Protein AF-A0A3L7QTV2-F1 (afdb_monomer_lite)

Foldseek 3Di:
DWDWDDDDVQWTWIDDVPQIAIDGNDPDDDPVRVVVRCVSVVHDPVNVVVVVVD

Sequence (54 aa):
GFILLRQKGSHIILRRGPMGCVVPNHREIKMGTLSGILKQAGVSAEEFIETLRK

Secondary structure (DSSP, 8-state):
--EEEEEETTEEEEEETTEEEEEE--SS--HHHHHHHHHHHT--HHHHHHHHT-

pLDDT: mean 93.71, std 4.84, range [63.09, 97.19]

Radius of gyration: 11.31 Å; chains: 1; bounding box: 26×19×24 Å

Structure (mmCIF, N/CA/C/O backbone):
data_AF-A0A3L7QTV2-F1
#
_entry.id   AF-A0A3L7QTV2-F1
#
loop_
_atom_site.group_PDB
_atom_site.id
_atom_site.type_symbol
_atom_site.label_atom_id
_atom_site.label_alt_id
_atom_site.label_comp_id
_atom_site.label_asym_id
_atom_site.label_entity_id
_atom_site.label_seq_id
_atom_site.pdbx_PDB_ins_code
_atom_site.Cartn_x
_atom_site.Cartn_y
_atom_site.Cartn_z
_atom_site.occupancy
_atom_site.B_iso_or_equiv
_atom_site.auth_seq_id
_atom_site.auth_comp_id
_atom_site.auth_asym_id
_atom_site.auth_atom_id
_atom_site.pdbx_PDB_model_num
ATOM 1 N N . GLY A 1 1 ? -8.619 -6.406 -7.536 1.00 86.75 1 GLY A N 1
ATOM 2 C CA . GLY A 1 1 ? -7.579 -6.540 -6.493 1.00 86.75 1 GLY A CA 1
ATOM 3 C C . GLY A 1 1 ? -6.271 -5.913 -6.946 1.00 86.75 1 GLY A C 1
ATOM 4 O O . GLY A 1 1 ? -6.244 -5.322 -8.023 1.00 86.75 1 GLY A O 1
ATOM 5 N N . PHE A 1 2 ? -5.214 -6.020 -6.137 1.00 93.94 2 PHE A N 1
ATOM 6 C CA . PHE A 1 2 ? -3.847 -5.677 -6.549 1.00 93.94 2 PHE A CA 1
ATOM 7 C C . PHE A 1 2 ? -3.224 -6.837 -7.338 1.00 93.94 2 PHE A C 1
ATOM 9 O O . PHE A 1 2 ? -3.403 -7.992 -6.967 1.00 93.94 2 PHE A O 1
ATOM 16 N N . ILE A 1 3 ? -2.492 -6.526 -8.405 1.00 96.19 3 ILE A N 1
ATOM 17 C CA . ILE A 1 3 ? -1.684 -7.473 -9.180 1.00 96.19 3 ILE A CA 1
ATOM 18 C C . ILE A 1 3 ? -0.201 -7.202 -8.941 1.00 96.19 3 ILE A C 1
ATOM 20 O O . ILE A 1 3 ? 0.206 -6.044 -8.820 1.00 96.19 3 ILE A O 1
ATOM 24 N N . LEU A 1 4 ? 0.611 -8.255 -8.884 1.00 96.12 4 LEU A N 1
ATOM 25 C CA . LEU A 1 4 ? 2.063 -8.133 -8.809 1.00 96.12 4 LEU A CA 1
ATOM 26 C C . LEU A 1 4 ? 2.621 -7.801 -10.195 1.00 96.12 4 LEU A C 1
ATOM 28 O O . LEU A 1 4 ? 2.340 -8.506 -11.158 1.00 96.12 4 LEU A O 1
ATOM 32 N N . LEU A 1 5 ? 3.405 -6.725 -10.293 1.00 96.38 5 LEU A N 1
ATOM 33 C CA . LEU A 1 5 ? 4.065 -6.333 -11.540 1.00 96.38 5 LEU A CA 1
ATOM 34 C C . LEU A 1 5 ? 5.503 -6.841 -11.606 1.00 96.38 5 LEU A C 1
ATOM 36 O O . LEU A 1 5 ? 5.895 -7.470 -12.582 1.00 96.38 5 LEU A O 1
ATOM 40 N N . ARG A 1 6 ? 6.311 -6.525 -10.587 1.00 96.06 6 ARG A N 1
ATOM 41 C CA . ARG A 1 6 ? 7.712 -6.954 -10.484 1.00 96.06 6 ARG A CA 1
ATOM 42 C C . ARG A 1 6 ? 8.227 -6.802 -9.059 1.00 96.06 6 ARG A C 1
ATOM 44 O O . ARG A 1 6 ? 7.665 -6.048 -8.266 1.00 96.06 6 ARG A O 1
ATOM 51 N N . GLN A 1 7 ? 9.355 -7.437 -8.777 1.00 97.12 7 GLN A N 1
ATOM 52 C CA . GLN A 1 7 ? 10.087 -7.290 -7.524 1.00 97.12 7 GLN A CA 1
ATOM 53 C C . GLN A 1 7 ? 11.535 -6.885 -7.816 1.00 97.12 7 GLN A C 1
ATOM 55 O O . GLN A 1 7 ? 12.165 -7.433 -8.719 1.00 97.12 7 GLN A O 1
ATOM 60 N N . LYS A 1 8 ? 12.068 -5.920 -7.058 1.00 94.94 8 LYS A N 1
ATOM 61 C CA . LYS A 1 8 ? 13.491 -5.553 -7.082 1.00 94.94 8 LYS A CA 1
ATOM 62 C C . LYS A 1 8 ? 14.044 -5.631 -5.664 1.00 94.94 8 LYS A C 1
ATOM 64 O O . LYS A 1 8 ? 13.714 -4.804 -4.813 1.00 94.94 8 LYS A O 1
ATOM 69 N N . GLY A 1 9 ? 14.882 -6.635 -5.413 1.00 95.19 9 GLY A N 1
ATOM 70 C CA . GLY A 1 9 ? 15.346 -6.946 -4.062 1.00 95.19 9 GLY A CA 1
ATOM 71 C C . GLY A 1 9 ? 14.159 -7.231 -3.143 1.00 95.19 9 GLY A C 1
ATOM 72 O O . GLY A 1 9 ? 13.302 -8.051 -3.464 1.00 95.19 9 GLY A O 1
ATOM 73 N N . SER A 1 10 ? 14.076 -6.519 -2.023 1.00 94.81 10 SER A N 1
ATOM 74 C CA . SER A 1 10 ? 12.970 -6.657 -1.074 1.00 94.81 10 SER A CA 1
ATOM 75 C C . SER A 1 10 ? 11.747 -5.794 -1.396 1.00 94.81 10 SER A C 1
ATOM 77 O O . SER A 1 10 ? 10.777 -5.870 -0.664 1.00 94.81 10 SER A O 1
ATOM 79 N N . HIS A 1 11 ? 11.736 -4.987 -2.459 1.00 96.06 11 HIS A N 1
ATOM 80 C CA . HIS A 1 11 ? 10.579 -4.143 -2.782 1.00 96.06 11 HIS A CA 1
ATOM 81 C C . HIS A 1 11 ? 9.719 -4.781 -3.874 1.00 96.06 11 HIS A C 1
ATOM 83 O O . HIS A 1 11 ? 10.201 -5.046 -4.980 1.00 96.06 11 HIS A O 1
ATOM 89 N N . ILE A 1 12 ? 8.439 -4.995 -3.572 1.00 97.19 12 ILE A N 1
ATOM 90 C CA . ILE A 1 12 ? 7.430 -5.534 -4.487 1.00 97.19 12 ILE A CA 1
ATOM 91 C C . ILE A 1 12 ? 6.601 -4.377 -5.035 1.00 97.19 12 ILE A C 1
ATOM 93 O O . ILE A 1 12 ? 6.115 -3.536 -4.284 1.00 97.19 12 ILE A O 1
ATOM 97 N N . ILE A 1 13 ? 6.425 -4.338 -6.352 1.00 95.94 13 ILE A N 1
ATOM 98 C CA . ILE A 1 13 ? 5.590 -3.348 -7.027 1.00 95.94 13 ILE A CA 1
ATOM 99 C C . ILE A 1 13 ? 4.267 -4.009 -7.403 1.00 95.94 13 ILE A C 1
ATOM 101 O O . ILE A 1 13 ? 4.232 -4.978 -8.165 1.00 95.94 13 ILE A O 1
ATOM 105 N N . LEU A 1 14 ? 3.189 -3.454 -6.865 1.00 96.62 14 LEU A N 1
ATOM 106 C CA . LEU A 1 14 ? 1.807 -3.869 -7.040 1.00 96.62 14 LEU A CA 1
ATOM 107 C C . LEU A 1 14 ? 1.032 -2.814 -7.838 1.00 96.62 14 LEU A C 1
ATOM 109 O O . LEU A 1 14 ? 1.366 -1.629 -7.811 1.00 96.62 14 LEU A O 1
ATOM 113 N N . ARG A 1 15 ? -0.038 -3.223 -8.520 1.00 95.19 15 ARG A N 1
ATOM 114 C CA . ARG A 1 15 ? -0.932 -2.312 -9.248 1.00 95.19 15 ARG A CA 1
ATOM 115 C C . ARG A 1 15 ? -2.399 -2.679 -9.056 1.00 95.19 15 ARG A C 1
ATOM 117 O O . ARG A 1 15 ? -2.747 -3.849 -9.100 1.00 95.19 15 ARG A O 1
ATOM 124 N N . ARG A 1 16 ? -3.271 -1.686 -8.886 1.00 94.31 16 ARG A N 1
ATOM 125 C CA . ARG A 1 16 ? -4.736 -1.826 -8.865 1.00 94.31 16 ARG A CA 1
ATOM 126 C C . ARG A 1 16 ? -5.332 -0.769 -9.793 1.00 94.31 16 ARG A C 1
ATOM 128 O O . ARG A 1 16 ? -5.387 0.405 -9.442 1.00 94.31 16 ARG A O 1
ATOM 135 N N . GLY A 1 17 ? -5.729 -1.167 -11.003 1.00 91.88 17 GLY A N 1
ATOM 136 C CA . GLY A 1 17 ? -6.169 -0.214 -12.031 1.00 91.88 17 GLY A CA 1
ATOM 137 C C . GLY A 1 17 ? -5.061 0.804 -12.361 1.00 91.88 17 GLY A C 1
ATOM 138 O O . GLY A 1 17 ? -3.953 0.380 -12.698 1.00 91.88 17 GLY A O 1
ATOM 139 N N . PRO A 1 18 ? -5.297 2.125 -12.274 1.00 90.31 18 PRO A N 1
ATOM 140 C CA . PRO A 1 18 ? -4.255 3.138 -12.471 1.00 90.31 18 PRO A CA 1
ATOM 141 C C . PRO A 1 18 ? -3.320 3.314 -11.258 1.00 90.31 18 PRO A C 1
ATOM 143 O O . PRO A 1 18 ? -2.274 3.941 -11.390 1.00 90.31 18 PRO A O 1
ATOM 146 N N . MET A 1 19 ? -3.660 2.764 -10.087 1.00 90.56 19 MET A N 1
ATOM 147 C CA . MET A 1 19 ? -2.892 2.962 -8.854 1.00 90.56 19 MET A CA 1
ATOM 148 C C . MET A 1 19 ? -1.710 1.993 -8.776 1.00 90.56 19 MET A C 1
ATOM 150 O O . MET A 1 19 ? -1.903 0.777 -8.806 1.00 90.56 19 MET A O 1
ATOM 154 N N . GLY A 1 20 ? -0.494 2.521 -8.639 1.00 92.12 20 GLY A N 1
ATOM 155 C CA . GLY A 1 20 ? 0.703 1.749 -8.301 1.00 92.12 20 GLY A CA 1
ATOM 156 C C . GLY A 1 20 ? 0.982 1.796 -6.799 1.00 92.12 20 GLY A C 1
ATOM 157 O O . GLY A 1 20 ? 0.778 2.829 -6.167 1.00 92.12 20 GLY A O 1
ATOM 158 N N . CYS A 1 21 ? 1.460 0.693 -6.227 1.00 95.00 21 CYS A N 1
ATOM 159 C CA . CYS A 1 21 ? 1.889 0.638 -4.837 1.00 95.00 21 CYS A CA 1
ATOM 160 C C . CYS A 1 21 ? 3.203 -0.134 -4.697 1.00 95.00 21 CYS A C 1
ATOM 162 O O . CYS A 1 21 ? 3.362 -1.194 -5.293 1.00 95.00 21 CYS A O 1
ATOM 164 N N . VAL A 1 22 ? 4.147 0.384 -3.912 1.00 95.25 22 VAL A N 1
ATOM 165 C CA . VAL A 1 22 ? 5.397 -0.314 -3.590 1.00 95.25 22 VAL A CA 1
ATOM 166 C C . VAL A 1 22 ? 5.354 -0.773 -2.142 1.00 95.25 22 VAL A C 1
ATOM 168 O O . VAL A 1 22 ? 5.172 0.044 -1.243 1.00 95.25 22 VAL A O 1
ATOM 171 N N . VAL A 1 23 ? 5.543 -2.072 -1.930 1.00 95.88 23 VAL A N 1
ATOM 172 C CA . VAL A 1 23 ? 5.499 -2.710 -0.615 1.00 95.88 23 VAL A CA 1
ATOM 173 C C . VAL A 1 23 ? 6.846 -3.387 -0.340 1.00 95.88 23 VAL A C 1
ATOM 175 O O . VAL A 1 23 ? 7.248 -4.270 -1.102 1.00 95.88 23 VAL A O 1
ATOM 178 N N . PRO A 1 24 ? 7.581 -2.988 0.710 1.00 96.38 24 PRO A N 1
ATOM 179 C CA . PRO A 1 24 ? 8.736 -3.736 1.185 1.00 96.38 24 PRO A CA 1
ATOM 180 C C . PRO A 1 24 ? 8.291 -5.089 1.758 1.00 96.38 24 PRO A C 1
ATOM 182 O O . PRO A 1 24 ? 7.382 -5.172 2.578 1.00 96.38 24 PRO A O 1
ATOM 185 N N . ASN A 1 25 ? 8.954 -6.151 1.326 1.00 95.75 25 ASN A N 1
ATOM 186 C CA . ASN A 1 25 ? 8.745 -7.528 1.746 1.00 95.75 25 ASN A CA 1
ATOM 187 C C . ASN A 1 25 ? 9.677 -7.872 2.913 1.00 95.75 25 ASN A C 1
ATOM 189 O O . ASN A 1 25 ? 10.650 -8.613 2.752 1.00 95.75 25 ASN A O 1
ATOM 193 N N . HIS A 1 26 ? 9.437 -7.248 4.064 1.00 93.88 26 HIS A N 1
ATOM 194 C CA . HIS A 1 26 ? 10.164 -7.510 5.309 1.00 93.88 26 HIS A CA 1
ATOM 195 C C . HIS A 1 26 ? 9.193 -8.059 6.356 1.00 93.88 26 HIS A C 1
ATOM 197 O O . HIS A 1 26 ? 7.996 -7.791 6.296 1.00 93.88 26 HIS A O 1
ATOM 203 N N . ARG A 1 27 ? 9.714 -8.801 7.341 1.00 93.69 27 ARG A N 1
ATOM 204 C CA . ARG A 1 27 ? 8.903 -9.361 8.436 1.00 93.69 27 ARG A CA 1
ATOM 205 C C . ARG A 1 27 ? 8.253 -8.281 9.305 1.00 93.69 27 ARG A C 1
ATOM 207 O O . ARG A 1 27 ? 7.155 -8.486 9.806 1.00 93.69 27 ARG A O 1
ATOM 214 N N . GLU A 1 28 ? 8.937 -7.157 9.492 1.00 95.31 28 GLU A N 1
ATOM 215 C CA . GLU A 1 28 ? 8.478 -6.041 10.312 1.00 95.31 28 GLU A CA 1
ATOM 216 C C . GLU A 1 28 ? 8.573 -4.744 9.514 1.00 95.31 28 GLU A C 1
ATOM 218 O O . GLU A 1 28 ? 9.594 -4.458 8.887 1.00 95.31 28 GLU A O 1
ATOM 223 N N . ILE A 1 29 ? 7.497 -3.959 9.544 1.00 94.81 29 ILE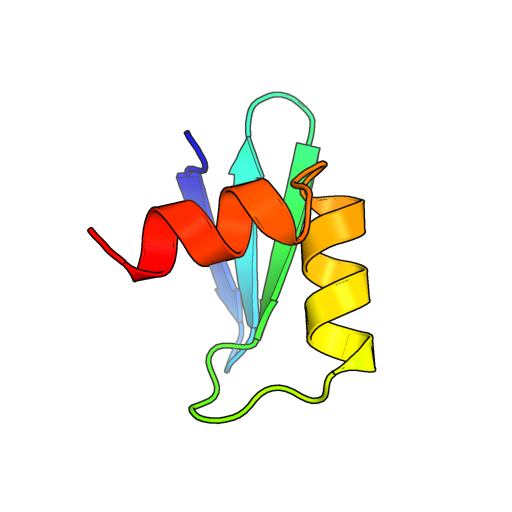 A N 1
ATOM 224 C CA . ILE A 1 29 ? 7.379 -2.694 8.825 1.00 94.81 29 ILE A CA 1
ATOM 225 C C . ILE A 1 29 ? 7.149 -1.578 9.836 1.00 94.81 29 ILE A C 1
ATOM 227 O O . ILE A 1 29 ? 6.252 -1.654 10.673 1.00 94.81 29 ILE A O 1
ATOM 231 N N . LYS A 1 30 ? 7.938 -0.504 9.733 1.00 95.44 30 LYS A N 1
ATOM 232 C CA . LYS A 1 30 ? 7.763 0.686 10.574 1.00 95.44 30 LYS A CA 1
ATOM 233 C C . LYS A 1 30 ? 6.36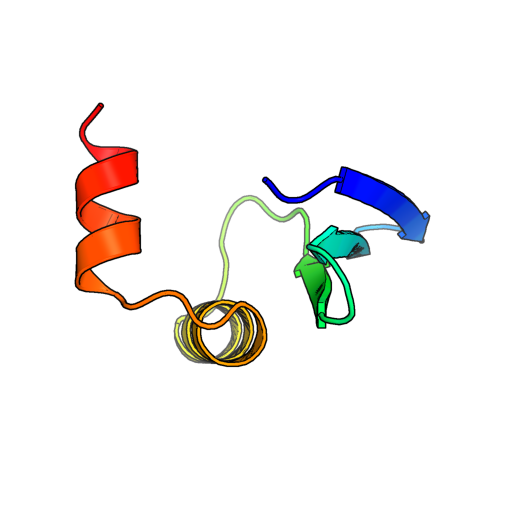2 1.273 10.380 1.00 95.44 30 LYS A C 1
ATOM 235 O O . LYS A 1 30 ? 5.889 1.373 9.249 1.00 95.44 30 LYS A O 1
ATOM 240 N N . MET A 1 31 ? 5.751 1.771 11.457 1.00 95.88 31 MET A N 1
ATOM 241 C CA . MET A 1 31 ? 4.392 2.341 11.424 1.00 95.88 31 MET A CA 1
ATOM 242 C C . MET A 1 31 ? 4.210 3.417 10.342 1.00 95.88 31 MET A C 1
ATOM 244 O O . MET A 1 31 ? 3.228 3.391 9.606 1.00 95.88 31 MET A O 1
ATOM 248 N N . GLY A 1 32 ? 5.181 4.325 10.184 1.00 96.12 32 GLY A N 1
ATOM 249 C CA . GLY A 1 32 ? 5.131 5.362 9.145 1.00 96.12 32 GLY A CA 1
ATOM 250 C C . GLY A 1 32 ? 5.169 4.798 7.720 1.00 96.12 32 GLY A C 1
ATOM 251 O O . GLY A 1 32 ? 4.467 5.287 6.838 1.00 96.12 32 GLY A O 1
ATOM 252 N N . THR A 1 33 ? 5.934 3.725 7.501 1.00 95.56 33 THR A N 1
ATOM 253 C CA . THR A 1 33 ? 5.997 3.023 6.213 1.00 95.56 33 THR A CA 1
ATOM 254 C C . THR A 1 33 ? 4.676 2.326 5.913 1.00 95.56 33 THR A C 1
ATOM 256 O O . THR A 1 33 ? 4.152 2.479 4.813 1.00 95.56 33 THR A O 1
ATOM 259 N N . LEU A 1 34 ? 4.100 1.627 6.896 1.00 95.44 34 LEU A N 1
ATOM 260 C CA . LEU A 1 34 ? 2.787 0.998 6.757 1.00 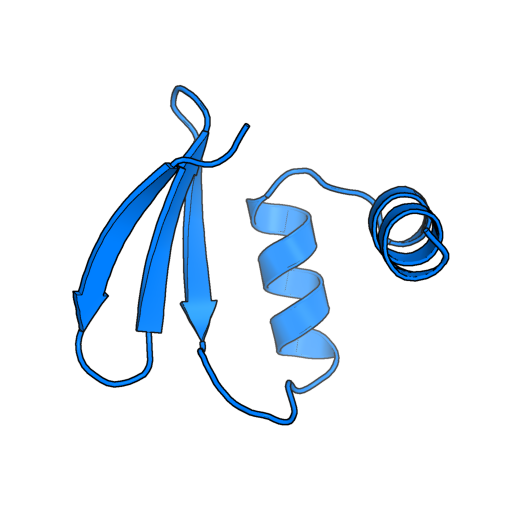95.44 34 LEU A CA 1
ATOM 261 C C . LEU A 1 34 ? 1.704 2.039 6.441 1.00 95.44 34 LEU A C 1
ATOM 263 O O . LEU A 1 34 ? 0.957 1.873 5.482 1.00 95.44 34 LEU A O 1
ATOM 267 N N . SER A 1 35 ? 1.667 3.149 7.183 1.00 95.81 35 SER A N 1
ATOM 268 C CA . SER A 1 35 ? 0.718 4.244 6.947 1.00 95.81 35 SER A CA 1
ATOM 269 C C . SER A 1 35 ? 0.853 4.836 5.538 1.00 95.81 35 SER A C 1
ATOM 271 O O . SER A 1 35 ? -0.149 5.035 4.849 1.00 95.81 35 SER A O 1
ATOM 273 N N . GLY A 1 36 ? 2.086 5.044 5.060 1.00 95.94 36 GLY A N 1
ATOM 274 C CA . GLY A 1 36 ? 2.346 5.505 3.695 1.00 95.94 36 GLY A CA 1
ATOM 275 C C . GLY A 1 36 ? 1.857 4.524 2.626 1.00 95.94 36 GLY A C 1
ATOM 276 O O . GLY A 1 36 ? 1.241 4.944 1.646 1.00 95.94 36 GLY A O 1
ATOM 277 N N . ILE A 1 37 ? 2.071 3.221 2.835 1.00 95.44 37 ILE A N 1
ATOM 278 C CA . ILE A 1 37 ? 1.593 2.160 1.937 1.00 95.44 37 ILE A CA 1
ATOM 279 C C . ILE A 1 37 ? 0.067 2.154 1.872 1.00 95.44 37 ILE A C 1
ATOM 281 O O . ILE A 1 37 ? -0.482 2.159 0.772 1.00 95.44 37 ILE A O 1
ATOM 285 N N . LEU A 1 38 ? -0.617 2.185 3.020 1.00 94.75 38 LEU A N 1
ATOM 286 C CA . LEU A 1 38 ? -2.082 2.191 3.088 1.00 94.75 38 LEU A CA 1
ATOM 287 C C . LEU A 1 38 ? -2.674 3.429 2.404 1.00 94.75 38 LEU A C 1
ATOM 289 O O . LEU A 1 38 ? -3.581 3.309 1.580 1.00 94.75 38 LEU A O 1
ATOM 293 N N . LYS A 1 39 ? -2.085 4.608 2.641 1.00 94.44 39 LYS A N 1
ATOM 294 C CA . LYS A 1 39 ? -2.491 5.856 1.981 1.00 94.44 39 LYS A CA 1
ATOM 295 C C . LYS A 1 39 ? -2.318 5.789 0.462 1.00 94.44 39 LYS A C 1
ATOM 297 O O . LYS A 1 39 ? -3.232 6.156 -0.268 1.00 94.44 39 LYS A O 1
ATOM 302 N N . GLN A 1 40 ? -1.176 5.296 -0.021 1.00 92.75 40 GLN A N 1
ATOM 303 C CA . GLN A 1 40 ? -0.918 5.117 -1.456 1.00 92.75 40 GLN A CA 1
ATOM 304 C C . GLN A 1 40 ? -1.846 4.067 -2.080 1.00 92.75 40 GLN A C 1
ATOM 306 O O . GLN A 1 40 ? -2.282 4.213 -3.220 1.00 92.75 40 GLN A O 1
ATOM 311 N N . ALA A 1 41 ? -2.161 3.014 -1.329 1.00 93.56 41 ALA A N 1
ATOM 312 C CA . ALA A 1 41 ? -3.099 1.983 -1.734 1.00 93.56 41 ALA A CA 1
ATOM 313 C C . ALA A 1 41 ? -4.557 2.471 -1.718 1.00 93.56 41 ALA A C 1
ATOM 315 O O . ALA A 1 41 ? -5.390 1.839 -2.364 1.00 93.56 41 ALA A O 1
ATOM 316 N N . GLY A 1 42 ? -4.867 3.581 -1.036 1.00 93.38 42 GLY A N 1
ATOM 317 C CA . GLY A 1 42 ? -6.236 4.044 -0.809 1.00 93.38 42 GLY A CA 1
ATOM 318 C C . GLY A 1 42 ? -7.034 3.049 0.034 1.00 93.38 42 GLY A C 1
ATOM 319 O O . GLY A 1 42 ? -8.159 2.724 -0.329 1.00 93.38 42 GLY A O 1
ATOM 320 N N . VAL A 1 43 ? -6.405 2.506 1.078 1.00 93.44 43 VAL A N 1
ATOM 321 C CA . VAL A 1 43 ? -6.973 1.530 2.020 1.00 93.44 43 VAL A CA 1
ATOM 322 C C . VAL A 1 43 ? -6.949 2.160 3.407 1.00 93.44 43 VAL A C 1
ATOM 324 O O . VAL A 1 43 ? -5.927 2.730 3.802 1.00 93.44 43 VAL A O 1
ATOM 327 N N . SER A 1 44 ? -8.061 2.095 4.139 1.00 94.81 44 SER A N 1
ATOM 328 C CA . SER A 1 44 ? -8.098 2.616 5.508 1.00 94.81 44 SER A CA 1
ATOM 329 C C . SER A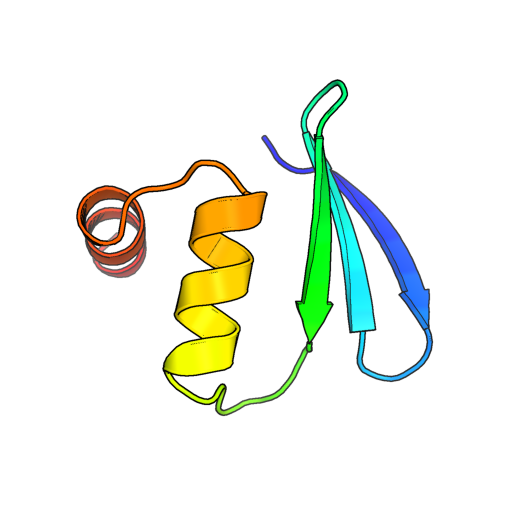 1 44 ? -7.419 1.651 6.485 1.00 94.81 44 SER A C 1
ATOM 331 O O . SER A 1 44 ? -7.241 0.464 6.199 1.00 94.81 44 SER A O 1
ATOM 333 N N . ALA A 1 45 ? -7.016 2.151 7.654 1.00 93.75 45 ALA A N 1
ATOM 334 C CA . ALA A 1 45 ? -6.439 1.291 8.685 1.00 93.75 45 ALA A CA 1
ATOM 335 C C . ALA A 1 45 ? -7.457 0.245 9.170 1.00 93.75 45 A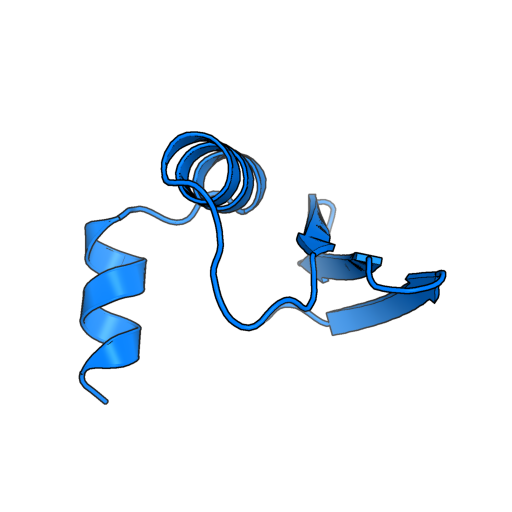LA A C 1
ATOM 337 O O . ALA A 1 45 ? -7.091 -0.897 9.431 1.00 93.75 45 ALA A O 1
ATOM 338 N N . GLU A 1 46 ? -8.734 0.620 9.239 1.00 94.38 46 GLU A N 1
ATOM 339 C CA . GLU A 1 46 ? -9.841 -0.244 9.640 1.00 94.38 46 GLU A CA 1
ATOM 340 C C . GLU A 1 46 ? -10.047 -1.384 8.639 1.00 94.38 46 GLU A C 1
ATOM 342 O O . GLU A 1 46 ? -10.051 -2.542 9.049 1.00 94.38 46 GLU A O 1
ATOM 347 N N . GLU A 1 47 ? -10.132 -1.073 7.337 1.00 93.81 47 GLU A N 1
ATOM 348 C CA . GLU A 1 47 ? -10.251 -2.076 6.267 1.00 93.81 47 GLU A CA 1
ATOM 349 C C . GLU A 1 47 ? -9.065 -3.051 6.310 1.00 93.81 47 GLU A C 1
ATOM 351 O O . GLU A 1 47 ? -9.235 -4.271 6.254 1.00 93.81 47 GLU A O 1
ATOM 356 N N . PHE A 1 48 ? -7.850 -2.523 6.487 1.00 93.81 48 PHE A N 1
ATOM 357 C CA . PHE A 1 48 ? -6.652 -3.345 6.615 1.00 93.81 48 PHE A CA 1
ATOM 358 C C . PHE A 1 48 ? -6.731 -4.303 7.815 1.00 93.81 48 PHE A C 1
ATOM 360 O O . PHE A 1 48 ? -6.493 -5.500 7.660 1.00 93.81 48 PHE A O 1
ATOM 367 N N . ILE A 1 49 ? -7.108 -3.804 8.996 1.00 94.62 49 ILE A N 1
ATOM 368 C CA . ILE A 1 49 ? -7.216 -4.608 10.223 1.00 94.62 49 ILE A CA 1
ATOM 369 C C . ILE A 1 49 ? -8.333 -5.650 10.120 1.00 94.62 49 ILE A C 1
ATOM 371 O O .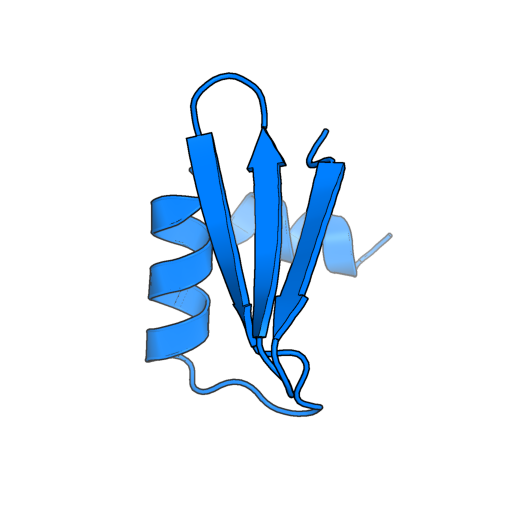 ILE A 1 49 ? -8.148 -6.776 10.579 1.00 94.62 49 ILE A O 1
ATOM 375 N N . GLU A 1 50 ? -9.475 -5.312 9.522 1.00 95.31 50 GLU A N 1
ATOM 376 C CA . GLU A 1 50 ? -10.566 -6.265 9.297 1.00 95.31 50 GLU A CA 1
ATOM 377 C C . GLU A 1 50 ? -10.097 -7.439 8.429 1.00 95.31 50 GLU A C 1
ATOM 379 O O . GLU A 1 50 ? -10.387 -8.597 8.728 1.00 95.31 50 GLU A O 1
ATOM 384 N N . THR A 1 51 ? -9.299 -7.148 7.400 1.00 91.12 51 THR A N 1
ATOM 385 C CA . THR A 1 51 ? -8.775 -8.168 6.485 1.00 91.12 51 THR A CA 1
ATOM 386 C C . THR A 1 51 ? -7.739 -9.085 7.147 1.00 91.12 51 THR A C 1
ATOM 388 O O . THR A 1 51 ? -7.613 -10.232 6.739 1.00 91.12 51 THR A O 1
ATOM 391 N N . LEU A 1 52 ? -7.026 -8.621 8.182 1.00 90.00 52 LEU A N 1
ATOM 392 C CA . LEU A 1 52 ? -6.081 -9.442 8.958 1.00 90.00 52 LEU A CA 1
ATOM 393 C C . LEU A 1 52 ? -6.757 -10.423 9.925 1.00 90.00 52 LEU A C 1
ATOM 395 O O . LEU A 1 52 ? -6.101 -11.334 10.425 1.00 90.00 52 LEU A O 1
ATOM 399 N N . ARG A 1 53 ? -8.031 -10.196 10.261 1.00 84.00 53 ARG A N 1
ATOM 400 C CA . ARG A 1 53 ? -8.793 -11.037 11.199 1.00 84.00 53 ARG A CA 1
ATOM 401 C C . ARG A 1 53 ? -9.544 -12.177 10.509 1.00 84.00 53 ARG A C 1
ATOM 403 O O . ARG A 1 53 ? -10.163 -12.980 11.204 1.00 84.00 53 ARG A O 1
ATOM 410 N N . LYS A 1 54 ? -9.528 -12.205 9.177 1.00 63.09 54 LYS A N 1
ATOM 411 C CA . LYS A 1 54 ? -10.035 -13.302 8.349 1.00 63.09 54 LYS A CA 1
ATOM 412 C C . LYS A 1 54 ? -8.925 -14.305 8.078 1.00 63.09 54 LYS A C 1
ATOM 414 O O . LYS A 1 54 ? -9.266 -15.504 8.020 1.00 63.09 54 LYS A O 1
#